Protein AF-A0A6N7BA67-F1 (afdb_monomer_lite)

Foldseek 3Di:
DPDDDDDDDDDVCPVVVVLVVLVVVCVPPVVSVVVNVVVVVVVVVVVVVVVVVVVVVD

Radius of gyration: 16.49 Å; chains: 1; bounding box: 44×14×45 Å

pLDDT: mean 93.41, std 9.6, range [49.62, 98.25]

Secondary structure (DSSP, 8-state):
----------TTTHHHHHHHHHHHHHTT-HHHHHHHHHHHHHHHHHHHHHHHHHHTT-

Structure (mmCIF, N/CA/C/O backbone):
data_AF-A0A6N7BA67-F1
#
_entry.id   AF-A0A6N7BA67-F1
#
loop_
_atom_site.group_PDB
_atom_site.id
_atom_site.type_symbol
_atom_site.label_atom_id
_atom_site.label_alt_id
_atom_site.label_comp_id
_atom_site.label_asym_id
_atom_site.label_entity_id
_atom_site.label_seq_id
_atom_site.pdbx_PDB_ins_code
_atom_site.Cartn_x
_atom_site.Cartn_y
_atom_site.Cartn_z
_atom_site.occupancy
_atom_site.B_iso_or_equiv
_atom_site.auth_seq_id
_atom_site.auth_comp_id
_atom_site.auth_asym_id
_atom_site.auth_atom_id
_atom_site.pdbx_PDB_model_num
ATOM 1 N N . MET A 1 1 ? 28.606 2.929 -9.216 1.00 49.62 1 MET A N 1
ATOM 2 C CA . MET A 1 1 ? 27.253 2.591 -9.704 1.00 49.62 1 MET A CA 1
ATOM 3 C C . MET A 1 1 ? 26.272 3.566 -9.064 1.00 49.62 1 MET A C 1
ATOM 5 O O . MET A 1 1 ? 25.841 3.355 -7.943 1.00 49.62 1 MET A O 1
ATOM 9 N N . VAL A 1 2 ? 26.031 4.694 -9.729 1.00 54.84 2 VAL A N 1
ATOM 10 C CA . VAL A 1 2 ? 25.099 5.757 -9.319 1.00 54.84 2 VAL A CA 1
ATOM 11 C C . VAL A 1 2 ? 24.194 5.971 -10.529 1.00 54.84 2 VAL A C 1
ATOM 13 O O . VAL A 1 2 ? 24.718 6.112 -11.631 1.00 54.84 2 VAL A O 1
ATOM 16 N N . GLY A 1 3 ? 22.871 5.902 -10.352 1.00 85.50 3 GLY A N 1
ATOM 17 C CA . GLY A 1 3 ? 21.909 6.107 -11.447 1.00 85.50 3 GLY A CA 1
ATOM 18 C C . GLY A 1 3 ? 20.748 5.113 -11.535 1.00 85.50 3 GLY A C 1
ATOM 19 O O . GLY A 1 3 ? 19.857 5.321 -12.349 1.00 85.50 3 GLY A O 1
ATOM 20 N N . VAL A 1 4 ? 20.712 4.064 -10.705 1.00 91.56 4 VAL A N 1
ATOM 21 C CA . VAL A 1 4 ? 19.577 3.124 -10.661 1.00 91.56 4 VAL A CA 1
ATOM 22 C C . VAL A 1 4 ? 18.764 3.375 -9.385 1.00 91.56 4 VAL A C 1
ATOM 24 O O . VAL A 1 4 ? 19.227 3.006 -8.304 1.00 91.56 4 VAL A O 1
ATOM 27 N N . PRO A 1 5 ? 17.593 4.032 -9.464 1.00 90.12 5 PRO A N 1
ATOM 28 C CA . PRO A 1 5 ? 16.755 4.285 -8.297 1.00 90.12 5 PRO A CA 1
ATOM 29 C C . PRO A 1 5 ? 16.010 3.016 -7.860 1.00 90.12 5 PRO A C 1
ATOM 31 O O . PRO A 1 5 ? 15.524 2.249 -8.691 1.00 90.12 5 PRO A O 1
ATOM 34 N N . VAL A 1 6 ? 15.879 2.825 -6.546 1.00 93.19 6 VAL A N 1
ATOM 35 C CA . VAL A 1 6 ? 15.127 1.718 -5.937 1.00 93.19 6 VAL A CA 1
ATOM 36 C C . VAL A 1 6 ? 14.146 2.290 -4.921 1.00 93.19 6 VAL A C 1
ATOM 38 O O . VAL A 1 6 ? 14.533 3.051 -4.037 1.00 93.19 6 VAL A O 1
ATOM 41 N N . ALA A 1 7 ? 12.871 1.924 -5.040 1.00 94.69 7 ALA A N 1
ATOM 42 C CA . ALA A 1 7 ? 11.853 2.288 -4.063 1.00 94.69 7 ALA A CA 1
ATOM 43 C C . ALA A 1 7 ? 11.821 1.249 -2.931 1.00 94.69 7 ALA A C 1
ATOM 45 O O . ALA A 1 7 ? 11.184 0.202 -3.048 1.00 94.69 7 ALA A O 1
ATOM 46 N N . THR A 1 8 ? 12.541 1.526 -1.846 1.00 95.31 8 THR A N 1
ATOM 47 C CA . THR A 1 8 ? 12.643 0.629 -0.688 1.00 95.31 8 THR A CA 1
ATOM 48 C C . THR A 1 8 ? 11.405 0.738 0.205 1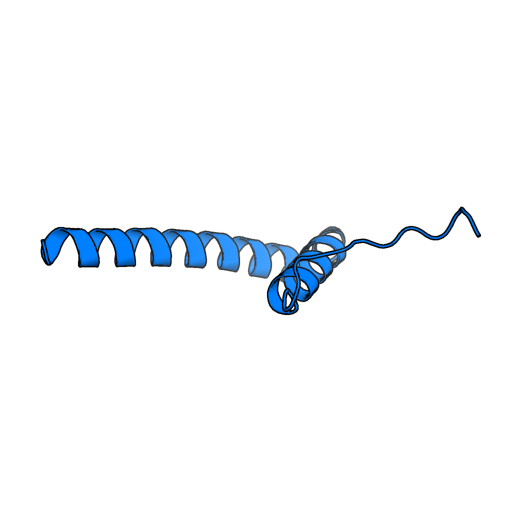.00 95.31 8 THR A C 1
ATOM 50 O O . THR A 1 8 ? 10.903 1.830 0.463 1.00 95.31 8 THR A O 1
ATOM 53 N N . VAL A 1 9 ? 10.929 -0.398 0.713 1.00 95.81 9 VAL A N 1
ATOM 54 C CA . VAL A 1 9 ? 9.877 -0.476 1.740 1.00 95.81 9 VAL A CA 1
ATOM 55 C C . VAL A 1 9 ? 10.434 -1.106 3.020 1.00 95.81 9 VAL A C 1
ATOM 57 O O . VAL A 1 9 ? 11.586 -1.532 3.052 1.00 95.81 9 VAL A O 1
ATOM 60 N N . ALA A 1 10 ? 9.630 -1.160 4.085 1.00 96.44 10 ALA A N 1
ATOM 61 C CA . ALA A 1 10 ? 10.021 -1.805 5.340 1.00 96.44 10 ALA A CA 1
ATOM 62 C C . ALA A 1 10 ? 10.427 -3.285 5.149 1.00 96.44 10 ALA A C 1
ATOM 64 O O . ALA A 1 10 ? 9.968 -3.942 4.211 1.00 96.44 10 ALA A O 1
ATOM 65 N N . ILE A 1 11 ? 11.241 -3.816 6.070 1.00 96.38 11 ILE A N 1
ATOM 66 C CA . ILE A 1 11 ? 11.522 -5.261 6.177 1.00 96.38 11 ILE A CA 1
ATOM 67 C C . ILE A 1 11 ? 10.190 -6.009 6.347 1.00 96.38 11 ILE A C 1
ATOM 69 O O . ILE A 1 11 ? 9.276 -5.497 6.993 1.00 96.38 11 ILE A O 1
ATOM 73 N N . ASP A 1 12 ? 10.049 -7.159 5.682 1.00 93.81 12 ASP A N 1
ATOM 74 C CA . ASP A 1 12 ? 8.785 -7.907 5.549 1.00 93.81 12 ASP A CA 1
ATOM 75 C C . ASP A 1 12 ? 7.613 -7.072 4.990 1.00 93.81 12 ASP A C 1
ATOM 77 O O . ASP A 1 12 ? 6.434 -7.416 5.093 1.00 93.81 12 ASP A O 1
ATOM 81 N N . GLY A 1 13 ? 7.926 -5.967 4.311 1.00 93.12 13 GLY A N 1
ATOM 82 C CA . GLY A 1 13 ? 6.976 -5.009 3.762 1.00 93.12 13 GLY A CA 1
ATOM 83 C C . GLY A 1 13 ? 6.305 -5.455 2.468 1.00 93.12 13 GLY A C 1
ATOM 84 O O . GLY A 1 13 ? 5.898 -4.594 1.693 1.00 93.12 13 GLY A O 1
ATOM 85 N N . ALA A 1 14 ? 6.158 -6.758 2.209 1.00 96.75 14 ALA A N 1
ATOM 86 C CA . ALA A 1 14 ? 5.596 -7.286 0.960 1.00 96.75 14 ALA A CA 1
ATOM 87 C C . ALA A 1 14 ? 4.219 -6.679 0.634 1.00 96.75 14 ALA A C 1
ATOM 89 O O . ALA A 1 14 ? 3.947 -6.289 -0.503 1.00 96.75 14 ALA A O 1
ATOM 90 N N . LYS A 1 15 ? 3.372 -6.497 1.656 1.00 96.25 15 LYS A N 1
ATOM 91 C CA . LYS A 1 15 ? 2.084 -5.805 1.516 1.00 96.25 15 LYS A CA 1
ATOM 92 C C . LYS A 1 15 ? 2.259 -4.352 1.062 1.00 96.25 15 LYS A C 1
ATOM 94 O O . LYS A 1 15 ? 1.540 -3.897 0.178 1.00 96.25 15 LYS A O 1
ATOM 99 N N . ASN A 1 16 ? 3.212 -3.630 1.644 1.00 95.19 16 ASN A N 1
ATOM 100 C CA . ASN A 1 16 ? 3.476 -2.235 1.298 1.00 95.19 16 ASN A CA 1
ATOM 101 C C . ASN A 1 16 ? 4.105 -2.107 -0.095 1.00 95.19 16 ASN A C 1
ATOM 103 O O . ASN A 1 16 ? 3.732 -1.200 -0.832 1.00 95.19 16 ASN A O 1
ATOM 107 N N . ALA A 1 17 ? 4.968 -3.045 -0.495 1.00 97.94 17 ALA A N 1
ATOM 108 C CA . ALA A 1 17 ? 5.487 -3.129 -1.859 1.00 97.94 17 ALA A CA 1
ATOM 109 C C . ALA A 1 17 ? 4.354 -3.328 -2.879 1.00 97.94 17 ALA A C 1
ATOM 111 O O . ALA A 1 17 ? 4.274 -2.602 -3.868 1.00 97.94 17 ALA A O 1
ATOM 112 N N . ALA A 1 18 ? 3.426 -4.253 -2.611 1.00 97.31 18 ALA A N 1
ATOM 113 C CA . ALA A 1 18 ? 2.272 -4.480 -3.477 1.00 97.31 18 ALA A CA 1
ATOM 114 C C . ALA A 1 18 ? 1.352 -3.249 -3.553 1.00 97.31 18 ALA A C 1
ATOM 116 O O . ALA A 1 18 ? 0.909 -2.872 -4.637 1.00 97.31 18 ALA A O 1
ATOM 117 N N . LEU A 1 19 ? 1.087 -2.585 -2.423 1.00 97.19 19 LEU A N 1
ATOM 118 C CA . LEU A 1 19 ? 0.287 -1.357 -2.401 1.00 97.19 19 LEU A CA 1
ATOM 119 C C . LEU A 1 19 ? 0.973 -0.213 -3.160 1.00 97.19 19 LEU A C 1
ATOM 121 O O . LEU A 1 19 ? 0.286 0.526 -3.861 1.00 97.19 19 LEU A O 1
ATOM 125 N N . LEU A 1 20 ? 2.299 -0.083 -3.063 1.00 97.25 20 LEU A N 1
ATOM 126 C CA . LEU A 1 20 ? 3.075 0.889 -3.834 1.00 97.25 20 LEU A CA 1
ATOM 127 C C . LEU A 1 20 ? 2.983 0.606 -5.340 1.00 97.25 20 LEU A C 1
ATOM 129 O O . LEU A 1 20 ? 2.703 1.514 -6.119 1.00 97.25 20 LEU A O 1
ATOM 133 N N . ALA A 1 21 ? 3.130 -0.655 -5.751 1.00 97.88 21 ALA A N 1
ATOM 134 C CA . ALA A 1 21 ? 2.957 -1.049 -7.147 1.00 97.88 21 ALA A CA 1
ATOM 135 C C . ALA A 1 21 ? 1.542 -0.721 -7.656 1.00 97.88 21 ALA A C 1
ATOM 137 O O . ALA A 1 21 ? 1.385 -0.134 -8.725 1.00 97.88 21 ALA A O 1
ATOM 138 N N . ILE A 1 22 ? 0.504 -1.023 -6.868 1.00 97.75 22 ILE A N 1
ATOM 139 C CA . ILE A 1 22 ? -0.888 -0.698 -7.212 1.00 97.75 22 ILE A CA 1
ATOM 140 C C . ILE A 1 22 ? -1.092 0.815 -7.339 1.00 97.75 22 ILE A C 1
ATOM 142 O O . ILE A 1 22 ? -1.787 1.239 -8.258 1.00 97.75 22 ILE A O 1
ATOM 146 N N . GLN A 1 23 ? -0.489 1.631 -6.470 1.00 96.88 23 GLN A N 1
ATOM 147 C CA . GLN A 1 23 ? -0.570 3.094 -6.565 1.00 96.88 23 GLN A CA 1
ATOM 148 C C . GLN A 1 23 ? 0.001 3.619 -7.884 1.00 96.88 23 GLN A C 1
ATOM 150 O O . GLN A 1 23 ? -0.614 4.485 -8.501 1.00 96.88 23 GLN A O 1
ATOM 155 N N . ILE A 1 24 ? 1.128 3.067 -8.338 1.00 98.12 24 ILE A N 1
ATOM 156 C CA . ILE A 1 24 ? 1.744 3.438 -9.617 1.00 98.12 24 ILE A CA 1
ATOM 157 C C . ILE A 1 24 ? 0.848 3.001 -10.785 1.00 98.12 24 ILE A C 1
ATOM 159 O O . ILE A 1 24 ? 0.527 3.805 -11.657 1.00 98.12 24 ILE A O 1
ATOM 163 N N . LEU A 1 25 ? 0.377 1.750 -10.785 1.00 98.06 25 LEU A N 1
ATOM 164 C CA . LEU A 1 25 ? -0.481 1.214 -11.852 1.00 98.06 25 LEU A CA 1
ATOM 165 C C . LEU A 1 25 ? -1.847 1.916 -11.927 1.00 98.06 25 LEU A C 1
ATOM 167 O O . LEU A 1 25 ? -2.410 2.086 -13.009 1.00 98.06 25 LEU A O 1
ATOM 171 N N . ALA A 1 26 ? -2.385 2.350 -10.786 1.00 98.25 26 ALA A N 1
ATOM 172 C CA . ALA A 1 26 ? -3.650 3.070 -10.699 1.00 98.25 26 ALA A CA 1
ATOM 173 C C . ALA A 1 26 ? -3.633 4.417 -11.438 1.00 98.25 26 ALA A C 1
ATOM 175 O O . ALA A 1 26 ? -4.698 4.871 -11.852 1.00 98.25 26 ALA A O 1
ATOM 176 N N . LEU A 1 2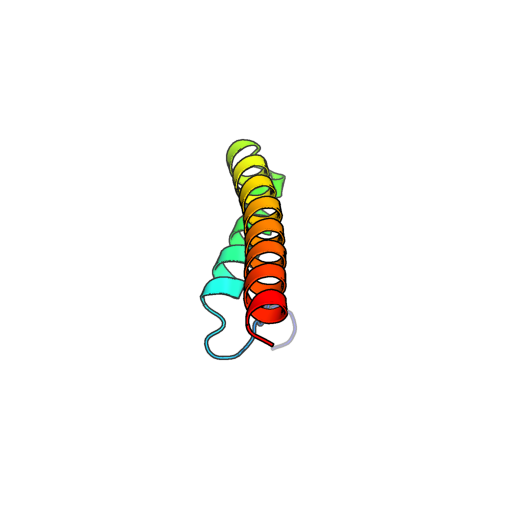7 ? -2.458 5.021 -11.670 1.00 97.69 27 LEU A N 1
ATOM 177 C CA . LEU A 1 27 ? -2.333 6.258 -12.453 1.00 97.69 27 LEU A CA 1
ATOM 178 C C . LEU A 1 27 ? -2.865 6.100 -13.883 1.00 97.69 27 LEU A C 1
ATOM 180 O O . LEU A 1 27 ? -3.373 7.058 -14.459 1.00 97.69 27 LEU A O 1
ATOM 184 N N . GLN A 1 28 ? -2.773 4.893 -14.447 1.00 98.06 28 GLN A N 1
ATOM 185 C CA . GLN A 1 28 ? -3.207 4.601 -15.816 1.00 98.06 28 GLN A CA 1
ATOM 186 C C . GLN A 1 28 ? -4.403 3.641 -15.878 1.00 98.06 28 GLN A C 1
ATOM 188 O O . GLN A 1 28 ? -4.973 3.423 -16.945 1.00 98.06 28 GLN A O 1
ATOM 193 N N . ASN A 1 29 ? -4.832 3.082 -14.742 1.00 98.19 29 ASN A N 1
ATOM 194 C CA . ASN A 1 29 ? -5.920 2.113 -14.681 1.00 98.19 29 ASN A CA 1
ATOM 195 C C . ASN A 1 29 ? -7.011 2.552 -13.694 1.00 98.19 29 ASN A C 1
ATOM 197 O O . ASN A 1 29 ? -6.890 2.382 -12.478 1.00 98.19 29 ASN A O 1
ATOM 201 N N . LYS A 1 30 ? -8.135 3.039 -14.237 1.00 97.56 30 LYS A N 1
ATOM 202 C CA . LYS A 1 30 ? -9.290 3.518 -13.454 1.00 97.56 30 LYS A CA 1
ATOM 203 C C . LYS A 1 30 ? -9.915 2.439 -12.562 1.00 97.56 30 LYS A C 1
ATOM 205 O O . LYS A 1 30 ? -10.404 2.752 -11.478 1.00 97.56 30 LYS A O 1
ATOM 210 N N . VAL A 1 31 ? -9.886 1.172 -12.983 1.00 98.25 31 VAL A N 1
ATOM 211 C CA . VAL A 1 31 ? -10.405 0.054 -12.179 1.00 98.25 31 VAL A CA 1
ATOM 212 C C . VAL A 1 31 ? -9.527 -0.160 -10.947 1.00 98.25 31 VAL A C 1
ATOM 214 O O . VAL A 1 31 ? -10.049 -0.313 -9.842 1.00 98.25 31 VAL A O 1
ATOM 217 N N . LEU A 1 32 ? -8.202 -0.127 -11.113 1.00 98.00 32 LEU A N 1
ATOM 218 C CA . LEU A 1 32 ? -7.264 -0.218 -9.991 1.00 98.00 32 LEU A CA 1
ATOM 219 C C . LEU A 1 32 ? -7.356 1.004 -9.076 1.00 98.00 32 LEU A C 1
ATOM 221 O O . LEU A 1 32 ? -7.381 0.830 -7.861 1.00 98.00 32 LEU A O 1
ATOM 225 N N . ALA A 1 33 ? -7.495 2.210 -9.632 1.00 98.00 33 ALA A N 1
ATOM 226 C CA . ALA A 1 33 ? -7.687 3.430 -8.848 1.00 98.00 33 ALA A CA 1
ATOM 227 C C . ALA A 1 33 ? -8.921 3.340 -7.942 1.00 98.00 33 ALA A C 1
ATOM 229 O O . ALA A 1 33 ? -8.830 3.604 -6.741 1.00 98.00 33 ALA A O 1
ATOM 230 N N . LYS A 1 34 ? -10.056 2.883 -8.488 1.00 98.12 34 LYS A N 1
ATOM 231 C CA . 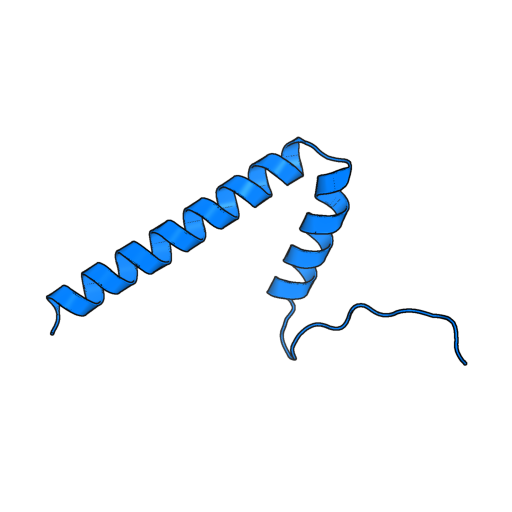LYS A 1 34 ? -11.275 2.674 -7.703 1.00 98.12 34 LYS A CA 1
ATOM 232 C C . LYS A 1 34 ? -11.072 1.618 -6.615 1.00 98.12 34 LYS A C 1
ATOM 234 O O . LYS A 1 34 ? -11.354 1.890 -5.454 1.00 98.12 34 LYS A O 1
ATOM 239 N N . LYS 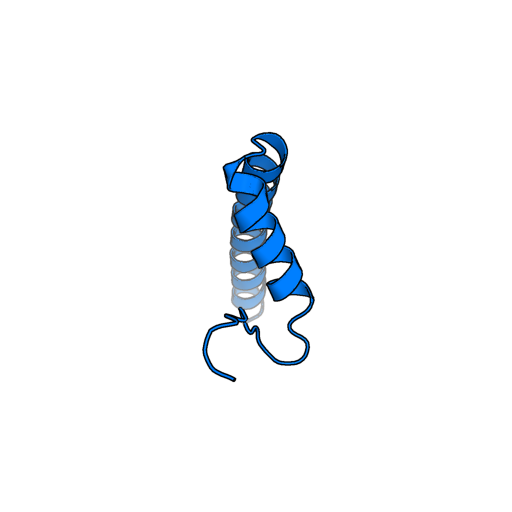A 1 35 ? -10.519 0.448 -6.957 1.00 97.94 35 LYS A N 1
ATOM 240 C CA . LYS A 1 35 ? -10.245 -0.620 -5.976 1.00 97.94 35 LYS A CA 1
ATOM 241 C C . LYS A 1 35 ? -9.315 -0.154 -4.854 1.00 97.94 35 LYS A C 1
ATOM 243 O O . LYS A 1 35 ? -9.522 -0.512 -3.698 1.00 97.94 35 LYS A O 1
ATOM 248 N N . PHE A 1 36 ? -8.303 0.642 -5.183 1.00 97.31 36 PHE A N 1
ATOM 249 C CA . PHE A 1 36 ? -7.365 1.180 -4.206 1.00 97.31 36 PHE A CA 1
ATOM 250 C C . PHE A 1 36 ? -8.017 2.225 -3.286 1.00 97.31 36 PHE A C 1
ATOM 252 O O . PHE A 1 36 ? -7.773 2.216 -2.079 1.00 97.31 36 PHE A O 1
ATOM 259 N N . SER A 1 37 ? -8.890 3.080 -3.825 1.00 97.12 37 SER A N 1
ATOM 260 C CA . SER A 1 37 ? -9.702 4.009 -3.029 1.00 97.12 37 SER A CA 1
ATOM 261 C C . SER A 1 37 ? -10.647 3.262 -2.078 1.00 97.12 37 SER A C 1
ATOM 263 O O . SER A 1 37 ? -10.630 3.514 -0.872 1.00 97.12 37 SER A O 1
ATOM 265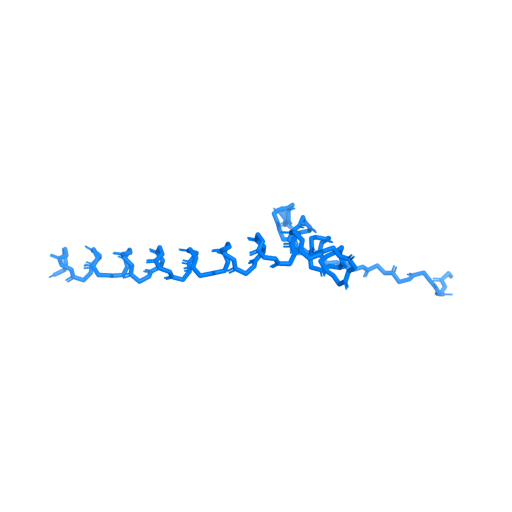 N N . ASP A 1 38 ? -11.369 2.262 -2.590 1.00 97.75 38 ASP A N 1
ATOM 266 C CA . ASP A 1 38 ? -12.273 1.417 -1.804 1.00 97.75 38 ASP A CA 1
ATOM 267 C C . ASP A 1 38 ? -11.511 0.687 -0.674 1.00 97.75 38 ASP A C 1
ATOM 269 O O . ASP A 1 38 ? -11.982 0.613 0.464 1.00 97.75 38 ASP A O 1
ATOM 273 N N . TYR A 1 39 ? -10.291 0.206 -0.950 1.00 97.31 39 TYR A N 1
ATOM 274 C CA . TYR A 1 39 ? -9.411 -0.409 0.050 1.00 97.31 39 TYR A CA 1
ATOM 275 C C . TYR A 1 39 ? -9.022 0.555 1.185 1.00 97.31 39 TYR A C 1
ATOM 277 O O . TYR A 1 39 ? -9.037 0.157 2.355 1.00 97.31 39 TYR A O 1
ATOM 285 N N . LYS A 1 40 ? -8.700 1.821 0.873 1.00 96.25 40 LYS A N 1
ATOM 286 C CA . LYS A 1 40 ? -8.377 2.837 1.892 1.00 96.25 40 LYS A CA 1
ATOM 287 C C . LYS A 1 40 ? -9.563 3.092 2.818 1.00 96.25 40 LYS A C 1
ATOM 289 O O . LYS A 1 40 ? -9.412 2.985 4.033 1.00 96.25 40 LYS A O 1
ATOM 294 N N . VAL A 1 41 ? -10.743 3.329 2.242 1.00 97.75 41 VAL A N 1
ATOM 295 C CA . VAL A 1 41 ? -11.983 3.567 3.000 1.00 97.75 41 VAL A CA 1
ATOM 296 C C . VAL A 1 41 ? -12.331 2.366 3.878 1.00 97.75 41 VAL A C 1
ATOM 298 O O . VAL A 1 41 ? -12.726 2.524 5.032 1.00 97.75 41 VAL A O 1
ATOM 301 N N . LYS A 1 42 ? -12.178 1.145 3.354 1.00 97.50 42 LYS A N 1
ATOM 302 C CA . LYS A 1 42 ? -12.402 -0.077 4.131 1.00 97.50 42 LYS A CA 1
ATOM 303 C C . LYS A 1 42 ? -11.459 -0.154 5.334 1.00 97.50 42 LYS A C 1
ATOM 305 O O . LYS A 1 42 ? -11.921 -0.424 6.438 1.00 97.50 42 LYS A O 1
ATOM 310 N N . THR A 1 43 ? -10.169 0.105 5.129 1.00 95.12 43 THR A N 1
ATOM 311 C CA . THR A 1 43 ? -9.160 0.027 6.196 1.00 95.12 43 THR A CA 1
ATOM 312 C C . THR A 1 43 ? -9.437 1.049 7.301 1.00 95.12 43 THR A C 1
ATOM 314 O O . THR A 1 43 ? -9.381 0.711 8.479 1.00 95.12 43 THR A O 1
ATOM 317 N N . GLU A 1 44 ? -9.804 2.277 6.936 1.00 96.31 44 GLU A N 1
ATOM 318 C CA . GLU A 1 44 ? -10.200 3.317 7.892 1.00 96.31 44 GLU A CA 1
ATOM 319 C C . GLU A 1 44 ? -11.409 2.885 8.737 1.00 96.31 44 GLU A C 1
ATOM 321 O O . GLU A 1 44 ? -11.373 2.944 9.967 1.00 96.31 44 GLU A O 1
ATOM 326 N N . LYS A 1 45 ? -12.456 2.356 8.091 1.00 97.06 45 LYS A N 1
ATOM 327 C CA . LYS A 1 45 ? -13.643 1.834 8.785 1.00 97.06 45 LYS A CA 1
ATOM 328 C C . LYS A 1 45 ? -13.305 0.688 9.736 1.00 97.06 45 LYS A C 1
ATOM 330 O O . LYS A 1 45 ? -13.856 0.636 10.833 1.00 97.06 45 LYS A O 1
ATOM 335 N N . GLU A 1 46 ? -12.416 -0.219 9.336 1.00 96.38 46 GLU A N 1
ATOM 336 C CA . GLU A 1 46 ? -11.960 -1.322 10.187 1.00 96.38 46 GLU A CA 1
ATOM 337 C C . GLU A 1 46 ? -11.234 -0.816 11.436 1.00 96.38 46 GLU A C 1
ATOM 339 O O . GLU A 1 46 ? -11.477 -1.334 12.526 1.00 96.38 46 GLU A O 1
ATOM 344 N N . VAL A 1 47 ? -10.381 0.203 11.302 1.00 96.25 47 VAL A N 1
ATOM 345 C CA . VAL A 1 47 ? -9.686 0.818 12.441 1.00 96.25 47 VAL A CA 1
ATOM 346 C C . VAL A 1 47 ? -10.688 1.464 13.397 1.00 96.25 47 VAL A C 1
ATOM 348 O O . VAL A 1 47 ? -10.667 1.152 14.583 1.00 96.25 47 VAL A O 1
ATOM 351 N N . ILE A 1 48 ? -11.626 2.269 12.889 1.00 96.00 48 ILE A N 1
ATOM 352 C CA . ILE A 1 48 ? -12.669 2.912 13.710 1.00 96.00 48 ILE A CA 1
ATOM 353 C C . ILE A 1 48 ? -13.545 1.868 14.418 1.00 96.00 48 ILE A C 1
ATOM 355 O O . ILE A 1 48 ? -13.916 2.036 15.579 1.00 96.00 48 ILE A O 1
ATOM 359 N N . ALA A 1 49 ? -13.901 0.779 13.733 1.00 95.56 49 ALA A N 1
ATOM 360 C CA . ALA A 1 49 ? -14.694 -0.292 14.324 1.00 95.56 49 ALA A CA 1
ATOM 361 C C . ALA A 1 49 ? -13.931 -1.023 15.439 1.00 95.56 49 ALA A C 1
ATOM 363 O O . ALA A 1 49 ? -14.510 -1.305 16.489 1.00 95.56 49 ALA A O 1
ATOM 364 N N . LYS A 1 50 ? -12.638 -1.304 15.229 1.00 94.94 50 LYS A N 1
ATOM 365 C CA . LYS A 1 50 ? -11.769 -1.920 16.241 1.00 94.94 50 LYS A CA 1
ATOM 366 C C . LYS A 1 50 ? -11.580 -1.015 17.454 1.00 94.94 50 LYS A C 1
ATOM 368 O O . LYS A 1 50 ? -11.671 -1.510 18.571 1.00 94.94 50 LYS A O 1
ATOM 373 N N . ASP A 1 51 ? -11.392 0.282 17.237 1.00 95.19 51 ASP A N 1
ATOM 374 C CA . ASP A 1 51 ? -11.275 1.277 18.305 1.00 95.19 51 ASP A CA 1
ATOM 375 C C . ASP A 1 51 ? -12.545 1.333 19.173 1.00 95.19 51 ASP A C 1
ATOM 377 O O . ASP A 1 51 ? -12.485 1.134 20.384 1.00 95.19 51 ASP A O 1
ATOM 381 N N . LYS A 1 52 ? -13.728 1.436 18.550 1.00 94.94 52 LYS A N 1
ATOM 382 C CA . LYS A 1 52 ? -15.021 1.374 19.262 1.00 94.94 52 LYS A CA 1
ATOM 383 C C . LYS A 1 52 ? -15.237 0.064 20.020 1.00 94.94 52 LYS A C 1
ATOM 385 O O . LYS A 1 52 ? -15.901 0.048 21.053 1.00 94.94 52 LYS A O 1
ATOM 390 N N . ALA A 1 53 ? -14.758 -1.053 19.478 1.00 93.88 53 ALA A N 1
ATOM 391 C CA . ALA A 1 53 ? -14.860 -2.346 20.144 1.00 93.88 53 ALA A CA 1
ATOM 392 C C . ALA A 1 53 ? -13.918 -2.441 21.352 1.00 93.88 53 ALA A C 1
ATOM 394 O O . ALA A 1 53 ? -14.268 -3.089 22.336 1.0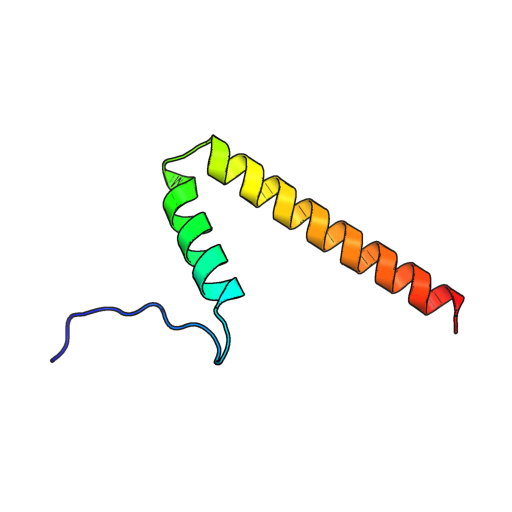0 93.88 53 ALA A O 1
ATOM 395 N N . LEU A 1 54 ? -12.747 -1.805 21.278 1.00 93.50 54 LEU A N 1
ATOM 396 C CA . LEU A 1 54 ? -11.795 -1.730 22.378 1.00 93.50 54 LEU A CA 1
ATOM 397 C C . LEU A 1 54 ? -12.311 -0.811 23.492 1.00 93.50 54 LEU A C 1
ATOM 399 O O . LEU A 1 54 ? -12.304 -1.221 24.647 1.00 93.50 54 LEU A O 1
ATOM 403 N N . SER A 1 55 ? -12.842 0.369 23.155 1.00 87.81 55 SER A N 1
ATOM 404 C CA . SER A 1 55 ? -13.358 1.324 24.146 1.00 87.81 55 SER A CA 1
ATOM 405 C C . SER A 1 55 ? -14.574 0.821 24.926 1.00 87.81 55 SER A C 1
ATOM 407 O O . SER A 1 55 ? -14.774 1.238 26.055 1.00 87.81 55 SER A O 1
ATOM 409 N N . LYS A 1 56 ? -15.370 -0.098 24.364 1.00 85.44 56 LYS A N 1
ATOM 410 C CA . LYS A 1 56 ? -16.480 -0.763 25.075 1.00 85.44 56 LYS A CA 1
ATOM 411 C C . LYS A 1 56 ? -16.045 -1.884 26.025 1.00 85.44 56 LYS A C 1
ATOM 413 O O . LYS A 1 56 ? -16.881 -2.387 26.769 1.00 85.44 56 LYS A O 1
ATOM 418 N N . LYS A 1 57 ? -14.803 -2.361 25.911 1.00 79.56 57 LYS A N 1
ATOM 419 C CA . LYS A 1 57 ? -14.247 -3.446 26.738 1.00 79.56 57 LYS A CA 1
ATOM 420 C C . LYS A 1 57 ? -13.401 -2.932 27.907 1.00 79.56 57 LYS A C 1
ATOM 422 O O . LYS A 1 57 ? -12.969 -3.750 28.716 1.00 79.56 57 LYS A O 1
ATOM 427 N N . LEU A 1 58 ? -13.147 -1.626 27.944 1.00 62.09 58 LEU A N 1
ATOM 428 C CA . LEU A 1 58 ? -12.525 -0.891 29.044 1.00 62.09 58 LEU A CA 1
ATOM 429 C C . LEU A 1 58 ? -13.624 -0.269 29.911 1.00 62.09 58 LEU A C 1
ATOM 431 O O . LEU A 1 58 ? -13.384 -0.156 31.129 1.00 62.09 58 LEU A O 1
#

Sequence (58 aa):
MVGVPVATVAIDGAKNAALLAIQILALQNKVLAKKFSDYKVKTEKEVIAKDKALSKKL